Protein AF-A0A7V2XIQ7-F1 (afdb_monomer)

Radius of gyration: 22.86 Å; Cα contacts (8 Å, |Δi|>4): 143; chains: 1; bounding box: 49×57×76 Å

Mean predicted aligned error: 11.73 Å

Solvent-accessible surface area (backbone atoms only — not comparable to full-atom values): 9045 Å² total; per-residue (Å²): 71,54,39,68,57,55,47,51,50,39,22,53,76,66,73,33,76,82,52,77,81,57,50,71,68,55,49,53,51,17,42,52,53,14,41,56,48,50,23,67,73,73,70,52,77,63,42,77,59,95,58,35,35,37,65,64,66,53,72,72,56,41,51,51,34,44,41,41,14,45,25,43,50,32,46,54,49,24,52,50,40,61,72,70,36,74,75,70,88,57,101,85,59,83,68,73,46,62,59,59,29,51,53,27,45,54,52,24,52,50,37,50,51,53,44,52,53,50,50,25,69,74,71,70,50,78,85,73,83,70,77,85,75,73,82,73,85,77,80,82,78,78,81,76,78,78,77,82,76,79,85,79,130

Foldseek 3Di:
DWPVVLLCVLCVVLVRNPCPLHDPVLLLVLLVVLQVVLCVLVVDDWDDDPTDIPDDDDPLSSVLSSLSSNLSSLVVQLVVLVVVVPWDDDDDDGPRSVVSNVVSVVSSVVSVVVSLVSSCVVVVDDDPPPPDDPPDDPPPDDPPPPPPDDPDD

Nearest PDB structures (foldseek):
  6z6e-assembly1_B  TM=5.482E-01  e=8.313E+00  Byrnievirus HK97
  2fsi-assembly1_A  TM=2.746E-01  e=3.435E+00  Escherichia coli

pLDDT: mean 81.49, std 19.42, range [42.38, 98.5]

Sequence (153 aa):
MELSDAIARLRLDAGDPDATAFTDAECRRAVARAVTRVNLDLGTRYALGETELAPDPTEEHLELLLLAAHANLAGMRRSTSATTGISFQSGDKRVDKTKAVSSWAELWDALWQQYRSLIAALTGEVDDYSILTPKGPHPVIYEQASEADPWKS

Secondary structure (DSSP, 8-state):
-BHHHHHHHHHHHTT-TTSSSS-HHHHHHHHHHHHHHHHHHH----EE-SSBEESPPPHHHHHHHHHHHHHHHHHHHHHHHHHH-PPP-BTTB---THHHHHHHHHHHHHHHHHHHHHHHHHH-------S--PSP-----------------

Structure (mmCIF, N/CA/C/O backbone):
data_AF-A0A7V2XIQ7-F1
#
_entry.id   AF-A0A7V2XIQ7-F1
#
loop_
_atom_site.group_PDB
_atom_site.id
_atom_site.type_symbol
_atom_site.label_atom_id
_atom_site.label_alt_id
_atom_site.label_comp_id
_atom_site.label_asym_id
_atom_site.label_entity_id
_atom_site.label_seq_id
_atom_site.pdbx_PDB_ins_code
_atom_site.Cartn_x
_atom_site.Cartn_y
_atom_site.Cartn_z
_atom_site.occupancy
_atom_site.B_iso_or_equiv
_atom_site.auth_seq_id
_atom_site.auth_comp_id
_atom_site.auth_asym_id
_atom_site.auth_atom_id
_atom_site.pdbx_PDB_model_num
ATOM 1 N N . MET A 1 1 ? -12.181 -5.033 -1.214 1.00 94.69 1 MET A N 1
ATOM 2 C CA . MET A 1 1 ? -11.764 -4.298 -2.436 1.00 94.69 1 MET A CA 1
ATOM 3 C C . MET A 1 1 ? -11.098 -5.243 -3.415 1.00 94.69 1 MET A C 1
ATOM 5 O O . MET A 1 1 ? -10.233 -6.011 -3.005 1.00 94.69 1 MET A O 1
ATOM 9 N N . GLU A 1 2 ? -11.426 -5.136 -4.704 1.00 97.38 2 GLU A N 1
ATOM 10 C CA . GLU A 1 2 ? -10.734 -5.881 -5.762 1.00 97.38 2 GLU A CA 1
ATOM 11 C C . GLU A 1 2 ? -9.240 -5.526 -5.825 1.00 97.38 2 GLU A C 1
ATOM 13 O O . GLU A 1 2 ? -8.836 -4.361 -5.801 1.00 97.38 2 GLU A O 1
ATOM 18 N N . LEU A 1 3 ? -8.394 -6.547 -5.940 1.00 96.69 3 LEU A N 1
ATOM 19 C CA . LEU A 1 3 ? -6.945 -6.394 -6.032 1.00 96.69 3 LEU A CA 1
ATOM 20 C C . LEU A 1 3 ? -6.538 -5.652 -7.309 1.00 96.69 3 LEU A C 1
ATOM 22 O O . LEU A 1 3 ? -5.579 -4.881 -7.285 1.00 96.69 3 LEU A O 1
ATOM 26 N N . SER A 1 4 ? -7.269 -5.847 -8.409 1.00 97.12 4 SER A N 1
ATOM 27 C CA . SER A 1 4 ? -7.047 -5.098 -9.650 1.00 97.12 4 SER A CA 1
ATOM 28 C C . SER A 1 4 ? -7.167 -3.594 -9.429 1.00 97.12 4 SER A C 1
ATOM 30 O O . SER A 1 4 ? -6.351 -2.835 -9.948 1.00 97.12 4 SER A O 1
ATOM 32 N N . ASP A 1 5 ? -8.125 -3.167 -8.608 1.00 97.56 5 ASP A N 1
ATOM 33 C CA . ASP A 1 5 ? -8.374 -1.754 -8.333 1.00 97.56 5 ASP A CA 1
ATOM 34 C C . ASP A 1 5 ? -7.272 -1.172 -7.449 1.00 97.56 5 ASP A C 1
ATOM 36 O O . ASP A 1 5 ? -6.764 -0.082 -7.718 1.00 97.56 5 ASP A O 1
ATOM 40 N N . ALA A 1 6 ? -6.842 -1.919 -6.428 1.00 97.00 6 ALA A N 1
ATOM 41 C CA . ALA A 1 6 ? -5.708 -1.531 -5.594 1.00 97.00 6 ALA A CA 1
ATOM 42 C C . ALA A 1 6 ? -4.411 -1.408 -6.416 1.00 97.00 6 ALA A C 1
ATOM 44 O O . ALA A 1 6 ? -3.660 -0.446 -6.250 1.00 97.00 6 ALA A O 1
ATOM 45 N N . ILE A 1 7 ? -4.157 -2.344 -7.340 1.00 97.50 7 ILE A N 1
ATOM 46 C CA . ILE A 1 7 ? -2.994 -2.301 -8.240 1.00 97.50 7 ILE A CA 1
ATOM 47 C C . ILE A 1 7 ? -3.095 -1.132 -9.222 1.00 97.50 7 ILE A C 1
ATOM 49 O O . ILE A 1 7 ? -2.090 -0.465 -9.461 1.00 97.50 7 ILE A O 1
ATOM 53 N N . ALA A 1 8 ? -4.278 -0.850 -9.770 1.00 97.62 8 ALA A N 1
ATOM 54 C CA . ALA A 1 8 ? -4.482 0.284 -10.666 1.00 97.62 8 ALA A CA 1
ATOM 55 C C . ALA A 1 8 ? -4.189 1.619 -9.963 1.00 97.62 8 ALA A C 1
ATOM 57 O O . ALA A 1 8 ? -3.482 2.460 -10.516 1.00 97.62 8 ALA A O 1
ATOM 58 N N . ARG A 1 9 ? -4.652 1.793 -8.717 1.00 98.00 9 ARG A N 1
ATOM 59 C CA . ARG A 1 9 ? -4.336 2.976 -7.896 1.00 98.00 9 ARG A CA 1
ATOM 60 C C . ARG A 1 9 ? -2.841 3.081 -7.603 1.00 98.00 9 ARG A C 1
ATOM 62 O O . ARG A 1 9 ? -2.244 4.116 -7.867 1.00 98.00 9 ARG A O 1
ATOM 69 N N . LEU A 1 10 ? -2.215 1.981 -7.181 1.00 97.88 10 LEU A N 1
ATOM 70 C CA . LEU A 1 10 ? -0.769 1.928 -6.950 1.00 97.88 10 LEU A CA 1
ATOM 71 C C . LEU A 1 10 ? 0.035 2.313 -8.201 1.00 97.88 10 LEU A C 1
ATOM 73 O O . LEU A 1 10 ? 1.054 2.992 -8.101 1.00 97.88 10 LEU A O 1
ATOM 77 N N . ARG A 1 11 ? -0.405 1.876 -9.383 1.00 96.44 11 ARG A N 1
ATOM 78 C CA . ARG A 1 11 ? 0.222 2.229 -10.662 1.00 96.44 11 ARG A CA 1
ATOM 79 C C . ARG A 1 11 ? 0.120 3.714 -10.969 1.00 96.44 11 ARG A C 1
ATOM 81 O O . ARG A 1 11 ? 1.099 4.288 -11.436 1.00 96.44 11 ARG A O 1
ATOM 88 N N . LEU A 1 12 ? -1.024 4.332 -10.688 1.00 96.69 12 LEU A N 1
ATOM 89 C CA . LEU A 1 12 ? -1.184 5.779 -10.824 1.00 96.69 12 LEU A CA 1
ATOM 90 C C . LEU A 1 12 ? -0.222 6.524 -9.891 1.00 96.69 12 LEU A C 1
ATOM 92 O O . LEU A 1 12 ? 0.509 7.395 -10.359 1.00 96.69 12 LEU A O 1
ATOM 96 N N . ASP A 1 13 ? -0.143 6.120 -8.623 1.00 94.50 13 ASP A N 1
ATOM 97 C CA . ASP A 1 13 ? 0.746 6.744 -7.632 1.00 94.50 13 ASP A CA 1
ATOM 98 C C . ASP A 1 13 ? 2.229 6.586 -7.996 1.00 94.50 13 ASP A C 1
ATOM 100 O O . ASP A 1 13 ? 3.033 7.497 -7.796 1.00 94.50 13 ASP A O 1
ATOM 104 N N . ALA A 1 14 ? 2.593 5.435 -8.565 1.00 92.25 14 ALA A N 1
ATOM 105 C CA . ALA A 1 14 ? 3.947 5.143 -9.026 1.00 92.25 14 ALA A CA 1
ATOM 106 C C . ALA A 1 14 ? 4.297 5.794 -10.378 1.00 92.25 14 ALA A C 1
ATOM 108 O O . ALA A 1 14 ? 5.431 5.651 -10.842 1.00 92.25 14 ALA A O 1
ATOM 109 N N . GLY A 1 15 ? 3.351 6.482 -11.029 1.00 92.44 15 GLY A N 1
ATOM 110 C CA . GLY A 1 15 ? 3.542 7.064 -12.358 1.00 92.44 15 GLY A CA 1
ATOM 111 C C . GLY A 1 15 ? 3.701 6.025 -13.475 1.00 92.44 15 GLY A C 1
ATOM 112 O O . GLY A 1 15 ? 4.347 6.308 -14.481 1.00 92.44 15 GLY A O 1
ATOM 113 N N . ASP A 1 16 ? 3.129 4.830 -13.304 1.00 93.00 16 ASP A N 1
ATOM 114 C CA . ASP A 1 16 ? 3.187 3.707 -14.249 1.00 93.00 16 ASP A CA 1
ATOM 115 C C . ASP A 1 16 ? 1.787 3.173 -14.634 1.00 93.00 16 ASP A C 1
ATOM 117 O O . ASP A 1 16 ? 1.501 1.984 -14.455 1.00 93.00 16 ASP A O 1
ATOM 121 N N . PRO A 1 17 ? 0.879 4.023 -15.157 1.00 91.88 17 PRO A N 1
ATOM 122 C CA . PRO A 1 17 ? -0.483 3.609 -15.509 1.00 91.88 17 PRO A CA 1
ATOM 123 C C . PRO A 1 17 ? -0.525 2.508 -16.580 1.00 91.88 17 PRO A C 1
ATOM 125 O O . PRO A 1 17 ? -1.405 1.652 -16.543 1.00 91.88 17 PRO A O 1
ATOM 128 N N . ASP A 1 18 ? 0.451 2.499 -17.491 1.00 91.38 18 ASP A N 1
ATOM 129 C CA . ASP A 1 18 ? 0.500 1.602 -18.651 1.00 91.38 18 ASP A CA 1
ATOM 130 C C . ASP A 1 18 ? 1.295 0.305 -18.397 1.00 91.38 18 ASP A C 1
ATOM 132 O O . ASP A 1 18 ? 1.588 -0.432 -19.340 1.00 91.38 18 ASP A O 1
ATOM 136 N N . ALA A 1 19 ? 1.658 0.008 -17.140 1.00 90.81 19 ALA A N 1
ATOM 137 C CA . ALA A 1 19 ? 2.389 -1.208 -16.750 1.00 90.81 19 ALA A CA 1
ATOM 138 C C . ALA A 1 19 ? 3.754 -1.385 -17.449 1.00 90.81 19 ALA A C 1
ATOM 140 O O . ALA A 1 19 ? 4.189 -2.501 -17.745 1.00 90.81 19 ALA A O 1
ATOM 141 N N . THR A 1 20 ? 4.428 -0.277 -17.740 1.00 89.38 20 THR A N 1
ATOM 142 C CA . THR A 1 20 ? 5.697 -0.248 -18.479 1.00 89.38 20 THR A CA 1
ATOM 143 C C . THR A 1 20 ? 6.902 -0.434 -17.573 1.00 89.38 20 THR A C 1
ATOM 145 O O . THR A 1 20 ? 7.887 -1.065 -17.963 1.00 89.38 20 THR A O 1
ATOM 148 N N . ALA A 1 21 ? 6.836 0.113 -16.361 1.00 85.88 21 ALA A N 1
ATOM 149 C CA . ALA A 1 21 ? 7.888 -0.028 -15.382 1.00 85.88 21 ALA A CA 1
ATOM 150 C C . ALA A 1 21 ? 7.695 -1.347 -14.637 1.00 85.88 21 ALA A C 1
ATOM 152 O O . ALA A 1 21 ? 8.575 -2.206 -14.697 1.00 85.88 21 ALA A O 1
ATOM 153 N N . PHE A 1 22 ? 6.569 -1.523 -13.948 1.00 92.56 22 PHE A N 1
ATOM 154 C CA . PHE A 1 22 ? 6.329 -2.596 -12.989 1.00 92.56 22 PHE A C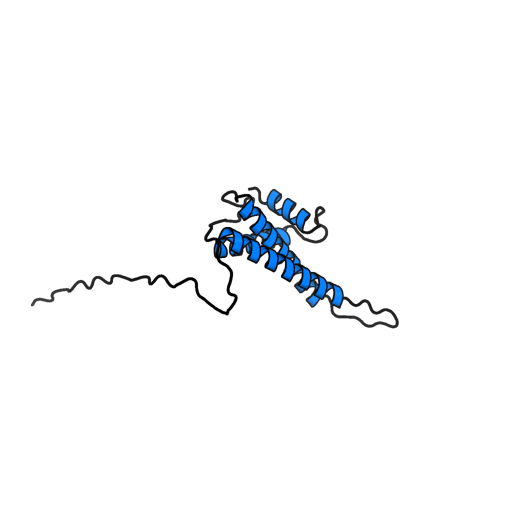A 1
ATOM 155 C C . PHE A 1 22 ? 5.371 -3.662 -13.513 1.00 92.56 22 PHE A C 1
ATOM 157 O O . PHE A 1 22 ? 4.236 -3.402 -13.922 1.00 92.56 22 PHE A O 1
ATOM 164 N N . THR A 1 23 ? 5.811 -4.910 -13.398 1.00 95.06 23 THR A N 1
A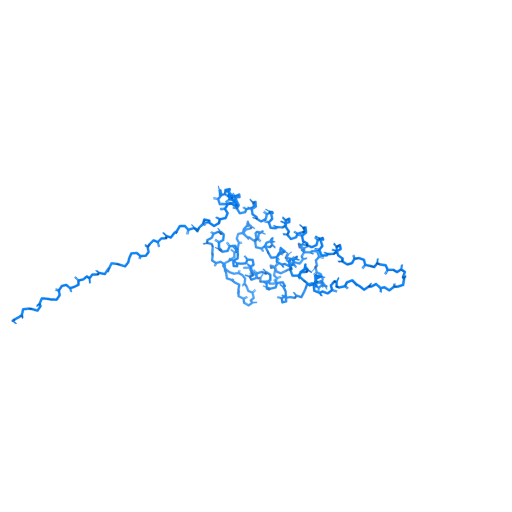TOM 165 C CA . THR A 1 23 ? 4.977 -6.077 -13.684 1.00 95.06 23 THR A CA 1
ATOM 166 C C . THR A 1 23 ? 3.867 -6.236 -12.641 1.00 95.06 23 THR A C 1
ATOM 168 O O . THR A 1 23 ? 4.032 -5.876 -11.474 1.00 95.06 23 THR A O 1
ATOM 171 N N . ASP A 1 24 ? 2.753 -6.868 -13.022 1.00 95.00 24 ASP A N 1
ATOM 172 C CA . ASP A 1 24 ? 1.659 -7.203 -12.093 1.00 95.00 24 ASP A CA 1
ATOM 173 C C . ASP A 1 24 ? 2.149 -8.005 -10.876 1.00 95.00 24 ASP A C 1
ATOM 175 O O . ASP A 1 24 ? 1.703 -7.787 -9.750 1.00 95.00 24 ASP A O 1
ATOM 179 N N . ALA A 1 25 ? 3.116 -8.905 -11.078 1.00 95.25 25 ALA A N 1
ATOM 180 C CA . ALA A 1 25 ? 3.700 -9.700 -10.004 1.00 95.25 25 ALA A CA 1
ATOM 181 C C . ALA A 1 25 ? 4.495 -8.848 -8.997 1.00 95.25 25 ALA A C 1
ATOM 183 O O . ALA A 1 25 ? 4.478 -9.135 -7.796 1.00 95.25 25 ALA A O 1
ATOM 184 N N . GLU A 1 26 ? 5.190 -7.804 -9.458 1.00 96.25 26 GLU A N 1
ATOM 185 C CA . GLU A 1 26 ? 5.872 -6.840 -8.586 1.00 96.25 26 GLU A CA 1
ATOM 186 C C . GLU A 1 26 ? 4.860 -6.003 -7.803 1.00 96.25 26 GLU A C 1
ATOM 188 O O . GLU A 1 26 ? 4.989 -5.899 -6.581 1.00 96.25 26 GLU A O 1
ATOM 193 N N . CYS A 1 27 ? 3.817 -5.493 -8.465 1.00 97.62 27 CYS A N 1
ATOM 194 C CA . CYS A 1 27 ? 2.730 -4.757 -7.818 1.00 97.62 27 CYS A CA 1
ATOM 195 C C . CYS A 1 27 ? 2.035 -5.610 -6.749 1.00 97.62 27 CYS A C 1
ATOM 197 O O . CYS A 1 27 ? 1.935 -5.194 -5.595 1.00 97.62 27 CYS A O 1
ATOM 199 N N . ARG A 1 28 ? 1.648 -6.849 -7.073 1.00 97.56 28 ARG A N 1
ATOM 200 C CA . ARG A 1 28 ? 1.019 -7.766 -6.111 1.00 97.56 28 ARG A CA 1
ATOM 201 C C . ARG A 1 28 ? 1.928 -8.063 -4.921 1.00 97.56 28 ARG A C 1
ATOM 203 O O . ARG A 1 28 ? 1.472 -8.070 -3.780 1.00 97.56 28 ARG A O 1
ATOM 210 N N . ARG A 1 29 ? 3.228 -8.272 -5.153 1.00 97.56 29 ARG A N 1
ATOM 211 C CA . ARG A 1 29 ? 4.20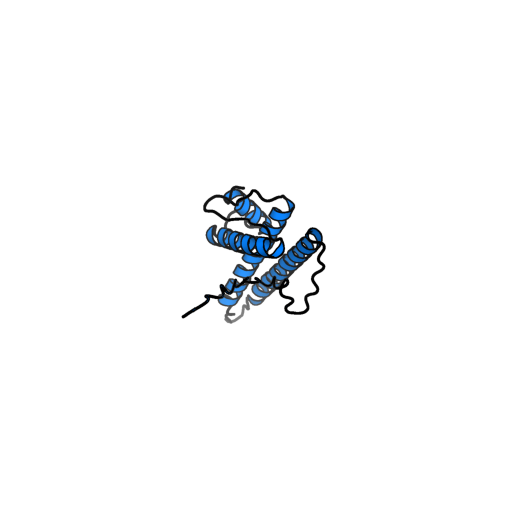8 -8.487 -4.075 1.00 97.56 29 ARG A CA 1
ATOM 212 C C . ARG A 1 29 ? 4.373 -7.247 -3.196 1.00 97.56 29 ARG A C 1
ATOM 214 O O . ARG A 1 29 ? 4.548 -7.387 -1.986 1.00 97.56 29 ARG A O 1
ATOM 221 N N . ALA A 1 30 ? 4.342 -6.055 -3.783 1.00 98.00 30 ALA A N 1
ATOM 222 C CA . ALA A 1 30 ? 4.410 -4.797 -3.052 1.00 98.00 30 ALA A CA 1
ATOM 223 C C . ALA A 1 30 ? 3.180 -4.598 -2.155 1.00 98.00 30 ALA A C 1
ATOM 225 O O . ALA A 1 30 ? 3.348 -4.308 -0.971 1.00 98.00 30 ALA A O 1
ATOM 226 N N . VAL A 1 31 ? 1.975 -4.864 -2.674 1.00 98.31 31 VAL A N 1
ATOM 227 C CA . VAL A 1 31 ? 0.726 -4.846 -1.893 1.00 98.31 31 VAL A CA 1
ATOM 228 C C . VAL A 1 31 ? 0.771 -5.882 -0.768 1.00 98.31 31 VAL A C 1
ATOM 230 O O . VAL A 1 31 ? 0.474 -5.553 0.374 1.00 98.31 31 VAL A O 1
ATOM 233 N N . ALA A 1 32 ? 1.231 -7.108 -1.033 1.00 98.06 32 ALA A N 1
ATOM 234 C CA . ALA A 1 32 ? 1.352 -8.145 -0.002 1.00 98.06 32 ALA A CA 1
ATOM 235 C C . ALA A 1 32 ? 2.255 -7.712 1.167 1.00 98.06 32 ALA A C 1
ATOM 237 O O . ALA A 1 32 ? 1.935 -7.934 2.333 1.00 98.06 32 ALA A O 1
ATOM 238 N N . ARG A 1 33 ? 3.388 -7.066 0.863 1.00 98.25 33 ARG A N 1
ATOM 239 C CA . ARG A 1 33 ? 4.301 -6.530 1.884 1.00 98.25 33 ARG A CA 1
ATOM 240 C C . ARG A 1 33 ? 3.684 -5.362 2.647 1.00 98.25 33 ARG A C 1
ATOM 242 O O . ARG A 1 33 ? 3.877 -5.277 3.858 1.00 98.25 33 ARG A O 1
ATOM 249 N N . ALA A 1 34 ? 2.948 -4.494 1.957 1.00 98.31 34 ALA A N 1
ATOM 250 C CA . ALA A 1 34 ? 2.222 -3.392 2.574 1.00 98.31 34 ALA A CA 1
ATOM 251 C C . ALA A 1 34 ? 1.162 -3.896 3.560 1.00 98.31 34 ALA A C 1
ATOM 253 O O . ALA A 1 34 ? 1.138 -3.434 4.694 1.00 98.31 34 ALA A O 1
ATOM 254 N N . VAL A 1 35 ? 0.371 -4.905 3.178 1.00 98.31 35 VAL A N 1
ATOM 255 C CA . VAL A 1 35 ? -0.627 -5.550 4.050 1.00 98.31 35 VAL A CA 1
ATOM 256 C C . VAL A 1 35 ? 0.009 -6.056 5.339 1.00 98.31 35 VAL A C 1
ATOM 258 O O . VAL A 1 35 ? -0.454 -5.720 6.427 1.00 98.31 35 VAL A O 1
ATOM 261 N N . THR A 1 36 ? 1.111 -6.805 5.239 1.00 97.56 36 THR A N 1
ATOM 262 C CA . THR A 1 36 ? 1.838 -7.281 6.423 1.00 97.56 36 THR A CA 1
ATOM 263 C C . THR A 1 36 ? 2.283 -6.124 7.312 1.00 97.56 36 THR A C 1
ATOM 265 O O . THR A 1 36 ? 2.131 -6.194 8.528 1.00 97.56 36 THR A O 1
ATOM 268 N N . ARG A 1 37 ? 2.823 -5.051 6.723 1.00 96.81 37 ARG A N 1
ATOM 269 C CA . ARG A 1 37 ? 3.321 -3.903 7.483 1.00 96.81 37 ARG A CA 1
ATOM 270 C C . ARG A 1 37 ? 2.193 -3.145 8.189 1.00 96.81 37 ARG A C 1
ATOM 272 O O . ARG A 1 37 ? 2.300 -2.903 9.386 1.00 96.81 37 ARG A O 1
ATOM 279 N N . VAL A 1 38 ? 1.112 -2.838 7.478 1.00 97.06 38 VAL A N 1
ATOM 280 C CA . VAL A 1 38 ? -0.048 -2.114 8.019 1.00 97.06 38 VAL A CA 1
ATOM 281 C C . VAL A 1 38 ? -0.731 -2.914 9.129 1.00 97.06 38 VAL A C 1
ATOM 283 O O . VAL A 1 38 ? -1.057 -2.348 10.170 1.00 97.06 38 VAL A O 1
ATOM 286 N N . ASN A 1 39 ? -0.869 -4.234 8.971 1.00 97.44 39 ASN A N 1
ATOM 287 C CA . ASN A 1 39 ? -1.405 -5.098 10.026 1.00 97.44 39 ASN A CA 1
ATOM 288 C C . ASN A 1 39 ? -0.559 -5.054 11.307 1.00 97.44 39 ASN A C 1
ATOM 290 O O . ASN A 1 39 ? -1.108 -5.037 12.406 1.00 97.44 39 ASN A O 1
ATOM 294 N N . LEU A 1 40 ? 0.772 -5.035 11.181 1.00 96.06 40 LEU A N 1
ATOM 295 C CA . LEU A 1 40 ? 1.678 -4.967 12.334 1.00 96.06 40 LEU A CA 1
ATOM 296 C C . LEU A 1 40 ? 1.614 -3.611 13.046 1.00 96.06 40 LEU A C 1
ATOM 298 O O . LEU A 1 40 ? 1.635 -3.555 14.280 1.00 96.06 40 LEU A O 1
ATOM 302 N N . ASP A 1 41 ? 1.547 -2.528 12.277 1.00 95.62 41 ASP A N 1
ATOM 303 C CA . ASP A 1 41 ? 1.575 -1.179 12.834 1.00 95.62 41 ASP A CA 1
ATOM 304 C C . ASP A 1 41 ? 0.235 -0.818 13.490 1.00 95.62 41 ASP A C 1
ATOM 306 O O . ASP A 1 41 ? 0.235 -0.354 14.629 1.00 95.62 41 ASP A O 1
ATOM 310 N N . LEU A 1 42 ? -0.891 -1.120 12.830 1.00 94.75 42 LEU A N 1
ATOM 311 C CA . LEU A 1 42 ? -2.240 -0.759 13.289 1.00 94.75 42 LEU A CA 1
ATOM 312 C C . LEU A 1 42 ? -2.972 -1.864 14.068 1.00 94.75 42 LEU A C 1
ATOM 314 O O . LEU A 1 42 ? -4.078 -1.643 14.555 1.00 94.75 42 LEU A O 1
ATOM 318 N N . GLY A 1 43 ? -2.414 -3.074 14.160 1.00 93.75 43 GLY A N 1
ATOM 319 C CA . GLY A 1 43 ? -3.099 -4.217 14.780 1.00 93.75 43 GLY A CA 1
ATOM 320 C C . GLY A 1 43 ? -4.325 -4.710 13.997 1.00 93.75 43 GLY A C 1
ATOM 321 O O . GLY A 1 43 ? -5.198 -5.376 14.557 1.00 93.75 43 GLY A O 1
ATOM 322 N N . THR A 1 44 ? -4.410 -4.377 12.707 1.00 94.88 44 THR A N 1
ATOM 323 C CA . THR A 1 44 ? -5.491 -4.785 11.802 1.00 94.88 44 THR A CA 1
ATOM 324 C C . THR A 1 44 ? -5.262 -6.195 11.245 1.00 94.88 44 THR A C 1
ATOM 326 O O . THR A 1 44 ? -4.267 -6.862 11.538 1.00 94.88 44 THR A O 1
ATOM 329 N N . ARG A 1 45 ? -6.240 -6.710 10.488 1.00 96.44 45 ARG A N 1
ATOM 330 C CA . ARG A 1 45 ? -6.233 -8.081 9.949 1.00 96.44 45 ARG A CA 1
ATOM 331 C C . ARG A 1 45 ? -6.635 -8.121 8.479 1.00 96.44 45 ARG A C 1
ATOM 333 O O . ARG A 1 45 ? -7.508 -8.893 8.092 1.00 96.44 45 ARG A O 1
ATOM 340 N N . TYR A 1 46 ? -6.010 -7.277 7.668 1.00 98.06 46 TYR A N 1
ATOM 341 C CA . TYR A 1 46 ? -6.145 -7.359 6.221 1.00 98.06 46 TYR A CA 1
ATOM 342 C C . TYR A 1 46 ? -5.492 -8.635 5.686 1.00 98.06 46 TYR A C 1
ATOM 344 O O . TYR A 1 46 ? -4.419 -9.046 6.130 1.00 98.06 46 TYR A O 1
ATOM 352 N N . ALA A 1 47 ? -6.136 -9.254 4.711 1.00 97.06 47 ALA A N 1
ATOM 353 C CA . ALA A 1 47 ? -5.700 -10.449 4.024 1.00 97.06 47 ALA A CA 1
ATOM 354 C C . ALA A 1 47 ? -5.733 -10.186 2.520 1.00 97.06 47 ALA A C 1
ATOM 356 O O . ALA A 1 47 ? -6.736 -9.727 1.973 1.00 97.06 47 ALA A O 1
ATOM 357 N N . LEU A 1 48 ? -4.618 -10.487 1.860 1.00 96.75 48 LEU A N 1
ATOM 358 C CA . LEU A 1 48 ? -4.514 -10.423 0.411 1.00 96.75 48 LEU A CA 1
ATOM 359 C C . LEU A 1 48 ? -4.798 -11.810 -0.172 1.00 96.75 48 LEU A C 1
ATOM 361 O O . LEU A 1 48 ? -3.978 -12.719 -0.034 1.00 96.75 48 LEU A O 1
ATOM 365 N N . GLY A 1 49 ? -5.957 -11.963 -0.803 1.00 94.19 49 GLY A N 1
ATOM 366 C CA . GLY A 1 49 ? -6.329 -13.144 -1.572 1.00 94.19 49 GLY A CA 1
ATOM 367 C C . GLY A 1 49 ? -5.783 -13.118 -3.003 1.00 94.19 49 GLY A C 1
ATOM 368 O O . GLY A 1 49 ? -4.895 -12.338 -3.350 1.00 94.19 49 GLY A O 1
ATOM 369 N N . GLU A 1 50 ? -6.328 -13.996 -3.848 1.00 93.62 50 GLU A N 1
ATOM 370 C CA . GLU A 1 50 ? -5.976 -14.049 -5.273 1.00 93.62 50 GLU A CA 1
ATOM 371 C C . GLU A 1 50 ? -6.518 -12.856 -6.060 1.00 93.62 50 GLU A C 1
ATOM 373 O O . GLU A 1 50 ? -5.804 -12.292 -6.888 1.00 93.62 50 GLU A O 1
ATOM 378 N N . THR A 1 51 ? -7.761 -12.465 -5.778 1.00 96.19 51 THR A N 1
ATOM 379 C CA . THR A 1 51 ? -8.468 -11.392 -6.488 1.00 96.19 51 THR A CA 1
ATOM 380 C C . THR A 1 51 ? -8.869 -10.242 -5.581 1.00 96.19 51 THR A C 1
ATOM 382 O O . THR A 1 51 ? -9.209 -9.185 -6.084 1.00 96.19 51 THR A O 1
ATOM 385 N N . GLU A 1 52 ? -8.799 -10.400 -4.258 1.00 96.75 52 GLU A N 1
ATOM 386 C CA . GLU A 1 52 ? -9.374 -9.428 -3.330 1.00 96.75 52 GLU A CA 1
ATOM 387 C C . GLU A 1 52 ? -8.445 -9.117 -2.153 1.00 96.75 52 GLU A C 1
ATOM 389 O O . GLU A 1 52 ? -7.726 -9.983 -1.650 1.00 96.75 52 GLU A O 1
ATOM 394 N N . LEU A 1 53 ? -8.499 -7.870 -1.694 1.00 96.88 53 LEU A N 1
ATOM 395 C CA . LEU A 1 53 ? -8.028 -7.425 -0.392 1.00 96.88 53 LEU A CA 1
ATOM 396 C C . LEU A 1 53 ? -9.225 -7.311 0.567 1.00 96.88 53 LEU A C 1
ATOM 398 O O . LEU A 1 53 ? -10.126 -6.496 0.337 1.00 96.88 53 LEU A O 1
ATOM 402 N N . ALA A 1 54 ? -9.205 -8.105 1.641 1.00 97.06 54 ALA A N 1
ATOM 403 C CA . ALA A 1 54 ? -10.306 -8.223 2.598 1.00 97.06 54 ALA A CA 1
ATOM 404 C C . ALA A 1 54 ? -9.837 -8.086 4.067 1.00 97.06 54 ALA A C 1
ATOM 406 O O . ALA A 1 54 ? -8.741 -8.535 4.389 1.00 97.06 54 ALA A O 1
ATOM 407 N N . PRO A 1 55 ? -10.648 -7.532 4.990 1.00 97.06 55 PRO A N 1
ATOM 408 C CA . PRO A 1 55 ? -11.888 -6.810 4.707 1.00 97.06 55 PRO A CA 1
ATOM 409 C C . PRO A 1 55 ? -11.612 -5.551 3.879 1.00 97.06 55 PRO A C 1
ATOM 411 O O . PRO A 1 55 ? -10.456 -5.173 3.685 1.00 97.06 55 PRO A O 1
ATOM 414 N N . ASP A 1 56 ? -12.672 -4.916 3.384 1.00 96.62 56 ASP A N 1
ATOM 415 C CA . ASP A 1 56 ? -12.525 -3.678 2.627 1.00 96.62 56 ASP A CA 1
ATOM 416 C C . ASP A 1 56 ? -11.844 -2.606 3.499 1.00 96.62 56 ASP A C 1
ATOM 418 O O . ASP A 1 56 ? -12.313 -2.347 4.615 1.00 96.62 56 ASP A O 1
ATOM 422 N N . PRO A 1 57 ? -10.695 -2.045 3.080 1.00 96.88 57 PRO A N 1
ATOM 423 C CA . PRO A 1 57 ? -9.996 -1.062 3.889 1.00 96.88 57 PRO A CA 1
ATOM 424 C C . PRO A 1 57 ? -10.783 0.245 3.972 1.00 96.88 57 PRO A C 1
ATOM 426 O O . PRO A 1 57 ? -11.430 0.664 3.013 1.00 96.88 57 PRO A O 1
ATOM 429 N N . THR A 1 58 ? -10.687 0.917 5.121 1.00 96.44 58 THR A N 1
ATOM 430 C CA . THR A 1 58 ? -11.108 2.319 5.223 1.00 96.44 58 THR A CA 1
ATOM 431 C C . THR A 1 58 ? -10.227 3.174 4.314 1.00 96.44 58 THR A C 1
ATOM 433 O O . THR A 1 58 ? -9.130 2.760 3.939 1.00 96.44 58 THR A O 1
ATOM 436 N N . GLU A 1 59 ? -10.681 4.377 3.967 1.00 95.50 59 GLU A N 1
ATOM 437 C CA . GLU A 1 59 ? -9.921 5.280 3.094 1.00 95.50 59 GLU A CA 1
ATOM 438 C C . GLU A 1 59 ? -8.519 5.585 3.654 1.00 95.50 59 GLU A C 1
ATOM 440 O O . GLU A 1 59 ? -7.527 5.445 2.942 1.00 95.50 59 GLU A O 1
ATOM 445 N N . GLU A 1 60 ? -8.422 5.857 4.957 1.00 96.00 60 GLU A N 1
ATOM 446 C CA . GLU A 1 60 ? -7.157 6.109 5.664 1.00 96.00 60 GLU A CA 1
ATOM 447 C C . GLU A 1 60 ? -6.212 4.895 5.631 1.00 96.00 60 GLU A C 1
ATOM 449 O O . GLU A 1 60 ? -5.008 5.017 5.394 1.00 96.00 60 GLU A O 1
ATOM 454 N N . HIS A 1 61 ? -6.744 3.685 5.841 1.00 96.81 61 HIS A N 1
ATOM 455 C CA . HIS A 1 61 ? -5.931 2.468 5.793 1.00 96.81 61 HIS A CA 1
ATOM 456 C C . HIS A 1 61 ? -5.523 2.119 4.361 1.00 96.81 61 HIS A C 1
ATOM 458 O O . HIS A 1 61 ? -4.434 1.586 4.146 1.00 96.81 61 HIS A O 1
ATOM 464 N N . LEU A 1 62 ? -6.373 2.418 3.378 1.00 97.44 62 LEU A N 1
ATOM 465 C CA . LEU A 1 62 ? -6.049 2.242 1.970 1.00 97.44 62 LEU A CA 1
ATOM 466 C C . LEU A 1 62 ? -4.906 3.168 1.551 1.00 97.44 62 LEU A C 1
ATOM 468 O O . LEU A 1 62 ? -3.990 2.706 0.875 1.00 97.44 62 LEU A O 1
ATOM 472 N N . GLU A 1 63 ? -4.921 4.430 1.978 1.00 97.19 63 GLU A N 1
ATOM 473 C CA . GLU A 1 63 ? -3.823 5.369 1.728 1.00 97.19 63 GLU A CA 1
ATOM 474 C C . GLU A 1 63 ? -2.497 4.826 2.279 1.00 97.19 63 GLU A C 1
ATOM 476 O O . GLU A 1 63 ? -1.503 4.753 1.555 1.00 97.19 63 GLU A O 1
ATOM 481 N N . LEU A 1 64 ? -2.488 4.334 3.522 1.00 97.81 64 LEU A N 1
ATOM 482 C CA . LEU A 1 64 ? -1.307 3.699 4.117 1.00 97.81 64 LEU A CA 1
ATOM 483 C C . LEU A 1 64 ? -0.826 2.469 3.341 1.00 97.81 64 LEU A C 1
ATOM 485 O O . LEU A 1 64 ? 0.379 2.284 3.150 1.00 97.81 64 LEU A O 1
ATOM 489 N N . LEU A 1 65 ? -1.754 1.616 2.905 1.00 98.38 65 LEU A N 1
ATOM 490 C CA . LEU A 1 65 ? -1.444 0.424 2.118 1.00 98.38 65 LEU A CA 1
ATOM 491 C C . LEU A 1 65 ? -0.811 0.796 0.774 1.00 98.38 65 LEU A C 1
ATOM 493 O O . LEU A 1 65 ? 0.206 0.206 0.400 1.00 98.38 65 LEU A O 1
ATOM 497 N N . LEU A 1 66 ? -1.374 1.775 0.064 1.00 98.44 66 LEU A N 1
ATOM 498 C CA . LEU A 1 66 ? -0.852 2.254 -1.216 1.00 98.44 66 LEU A CA 1
ATOM 499 C C . LEU A 1 66 ? 0.519 2.910 -1.046 1.00 98.44 66 LEU A C 1
ATOM 501 O O . LEU A 1 66 ? 1.446 2.592 -1.792 1.00 98.44 66 LEU A O 1
ATOM 505 N N . LEU A 1 67 ? 0.698 3.721 -0.005 1.00 98.19 67 LEU A N 1
ATOM 506 C CA . LEU A 1 67 ? 1.962 4.385 0.292 1.00 98.19 67 LEU A CA 1
ATOM 507 C C . LEU A 1 67 ? 3.078 3.389 0.635 1.00 98.19 67 LEU A C 1
ATOM 509 O O . LEU A 1 67 ? 4.175 3.454 0.074 1.00 98.19 67 LEU A O 1
ATOM 513 N N . ALA A 1 68 ? 2.797 2.409 1.498 1.00 98.44 68 ALA A N 1
ATOM 514 C CA . ALA A 1 68 ? 3.743 1.342 1.813 1.00 98.44 68 ALA A CA 1
ATOM 515 C C . ALA A 1 68 ? 4.037 0.460 0.588 1.00 98.44 68 ALA A C 1
ATOM 517 O O . ALA A 1 68 ? 5.175 0.022 0.389 1.00 98.44 68 ALA A O 1
ATOM 518 N N . ALA A 1 69 ? 3.043 0.190 -0.262 1.00 98.50 69 ALA A N 1
ATOM 519 C CA . ALA A 1 69 ? 3.246 -0.558 -1.499 1.00 98.50 69 ALA A CA 1
ATOM 520 C C . ALA A 1 69 ? 4.133 0.224 -2.482 1.00 98.50 69 ALA A C 1
ATOM 522 O O . ALA A 1 69 ? 5.077 -0.345 -3.033 1.00 98.50 69 ALA A O 1
ATOM 523 N N . HIS A 1 70 ? 3.920 1.529 -2.633 1.00 98.06 70 HIS A N 1
ATOM 524 C CA . HIS A 1 70 ? 4.761 2.390 -3.460 1.00 98.06 70 HIS A CA 1
ATOM 525 C C . HIS A 1 70 ? 6.199 2.426 -2.928 1.00 98.06 70 HIS A C 1
ATOM 527 O O . HIS A 1 70 ? 7.148 2.207 -3.685 1.00 98.06 70 HIS A O 1
ATOM 533 N N . ALA A 1 71 ? 6.384 2.563 -1.613 1.00 97.44 71 ALA A N 1
ATOM 534 C CA . ALA A 1 71 ? 7.705 2.474 -1.001 1.00 97.44 71 ALA A CA 1
ATOM 535 C C . ALA A 1 71 ? 8.375 1.123 -1.315 1.00 97.44 71 ALA A C 1
ATOM 537 O O . ALA A 1 71 ? 9.546 1.064 -1.690 1.00 97.44 71 A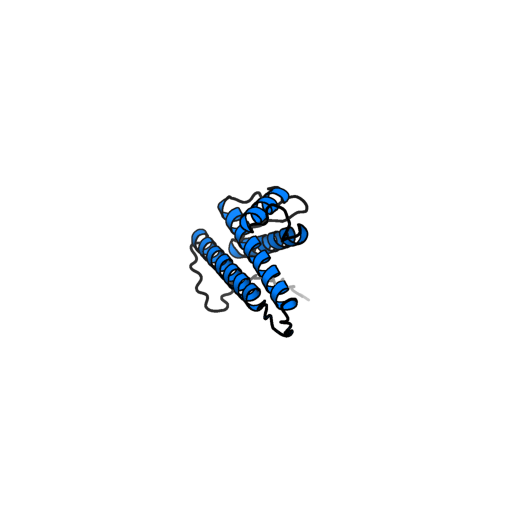LA A O 1
ATOM 538 N N . ASN A 1 72 ? 7.637 0.013 -1.259 1.00 97.50 72 ASN A N 1
ATOM 539 C CA . ASN A 1 72 ? 8.166 -1.293 -1.654 1.00 97.50 72 ASN A CA 1
ATOM 540 C C . ASN A 1 72 ? 8.598 -1.340 -3.132 1.00 97.50 72 ASN A C 1
ATOM 542 O O . ASN A 1 72 ? 9.663 -1.893 -3.417 1.00 97.50 72 ASN A O 1
ATOM 546 N N . LEU A 1 73 ? 7.834 -0.750 -4.058 1.00 95.56 73 LEU A N 1
ATOM 547 C CA . LEU A 1 73 ? 8.200 -0.662 -5.479 1.00 95.56 73 LEU A CA 1
ATOM 548 C C . LEU A 1 73 ? 9.471 0.170 -5.701 1.00 95.56 73 LEU A C 1
ATOM 550 O O . LEU A 1 73 ? 10.391 -0.284 -6.391 1.00 95.56 73 LEU A O 1
ATOM 554 N N . ALA A 1 74 ? 9.575 1.338 -5.061 1.00 92.75 74 ALA A N 1
ATOM 555 C CA . ALA A 1 74 ? 10.779 2.169 -5.099 1.00 92.75 74 ALA A CA 1
ATOM 556 C C . ALA A 1 74 ? 12.007 1.398 -4.576 1.00 92.75 74 ALA A C 1
ATOM 558 O O . ALA A 1 74 ? 13.079 1.418 -5.186 1.00 92.75 74 ALA A O 1
ATOM 559 N N . GLY A 1 75 ? 11.836 0.616 -3.505 1.00 92.00 75 GLY A N 1
ATOM 560 C CA . GLY A 1 75 ? 12.880 -0.250 -2.953 1.00 92.00 75 GLY A CA 1
ATOM 561 C C . GLY A 1 75 ? 13.327 -1.355 -3.918 1.00 92.00 75 GLY A C 1
ATOM 562 O O . GLY A 1 75 ? 14.526 -1.615 -4.052 1.00 92.00 75 GLY A O 1
ATOM 563 N N . MET A 1 76 ? 12.391 -1.977 -4.646 1.00 91.69 76 MET A N 1
ATOM 564 C CA . MET A 1 76 ? 12.712 -2.965 -5.688 1.00 91.69 76 MET A CA 1
ATOM 565 C C . MET A 1 76 ? 13.521 -2.334 -6.833 1.00 91.69 76 MET A C 1
ATOM 567 O O . MET A 1 76 ? 14.515 -2.919 -7.282 1.00 91.69 76 MET A O 1
ATOM 571 N N . ARG A 1 77 ? 13.170 -1.114 -7.267 1.00 87.75 77 ARG A N 1
ATOM 572 C CA . ARG A 1 77 ? 13.923 -0.373 -8.299 1.00 87.75 77 ARG A CA 1
ATOM 573 C C . ARG A 1 77 ? 15.301 0.041 -7.839 1.00 87.75 77 ARG A C 1
ATOM 575 O O . ARG A 1 77 ? 16.252 -0.110 -8.606 1.00 87.75 77 ARG A O 1
ATOM 582 N N . ARG A 1 78 ? 15.428 0.509 -6.598 1.00 82.94 78 ARG A N 1
ATOM 583 C CA . ARG A 1 78 ? 16.719 0.814 -5.979 1.00 82.94 78 ARG A CA 1
ATOM 584 C C . ARG A 1 78 ? 17.630 -0.409 -6.008 1.00 82.94 78 ARG A C 1
ATOM 586 O O . ARG A 1 78 ? 18.761 -0.306 -6.473 1.00 82.94 78 ARG A O 1
ATOM 593 N N . SER A 1 79 ? 17.127 -1.566 -5.570 1.00 76.25 79 SER A N 1
ATOM 594 C CA . SER A 1 79 ? 17.897 -2.814 -5.576 1.00 76.25 79 SER A CA 1
ATOM 595 C C . SER A 1 79 ? 18.293 -3.227 -6.991 1.00 76.25 79 SER A C 1
ATOM 597 O O . SER A 1 79 ? 19.456 -3.532 -7.227 1.00 76.25 79 SER A O 1
ATOM 599 N N . THR A 1 80 ? 17.357 -3.189 -7.943 1.00 78.69 80 THR A N 1
ATOM 600 C CA . THR A 1 80 ? 17.637 -3.531 -9.346 1.00 78.69 80 THR A CA 1
ATOM 601 C C . THR A 1 80 ? 18.698 -2.602 -9.931 1.00 78.69 80 THR A C 1
ATOM 603 O O . THR A 1 80 ? 19.688 -3.069 -10.486 1.00 78.69 80 THR A O 1
ATOM 606 N N . SER A 1 81 ? 18.546 -1.290 -9.733 1.00 75.00 81 SER A N 1
ATOM 607 C CA . SER A 1 81 ? 19.485 -0.273 -10.215 1.00 75.00 81 SER A CA 1
ATOM 608 C C . SER A 1 81 ? 20.873 -0.440 -9.598 1.00 75.00 81 SER A C 1
ATOM 610 O O . SER A 1 81 ? 21.866 -0.251 -10.294 1.00 75.00 81 SER A O 1
ATOM 612 N N . ALA A 1 82 ? 20.962 -0.832 -8.324 1.00 65.81 82 ALA A N 1
ATOM 613 C CA . ALA A 1 82 ? 22.230 -1.128 -7.664 1.00 65.81 82 ALA A CA 1
ATOM 614 C C . ALA A 1 82 ? 22.903 -2.387 -8.239 1.00 65.81 82 ALA A C 1
ATOM 616 O O . ALA A 1 82 ? 24.116 -2.395 -8.434 1.00 65.81 82 ALA A O 1
ATOM 617 N N . THR A 1 83 ? 22.131 -3.428 -8.571 1.00 64.00 83 THR A N 1
ATOM 618 C CA . THR A 1 83 ? 22.653 -4.675 -9.154 1.00 64.00 83 THR A CA 1
ATOM 619 C C . THR A 1 83 ? 23.055 -4.520 -10.626 1.00 64.00 83 THR A C 1
ATOM 621 O O . THR A 1 83 ? 24.073 -5.065 -11.043 1.00 64.00 83 THR A O 1
ATOM 624 N N . THR A 1 84 ? 22.300 -3.762 -11.428 1.00 59.19 84 THR A N 1
ATOM 625 C CA . THR A 1 84 ? 22.566 -3.572 -12.871 1.00 59.19 84 THR A CA 1
ATOM 626 C C . THR A 1 84 ? 23.414 -2.336 -13.188 1.00 59.19 84 THR A C 1
ATOM 628 O O . THR A 1 84 ? 23.811 -2.122 -14.334 1.00 59.19 84 THR A O 1
ATOM 631 N N . GLY A 1 85 ? 23.650 -1.479 -12.197 1.00 53.44 85 GLY A N 1
ATOM 632 C CA . GLY A 1 85 ? 24.298 -0.173 -12.323 1.00 53.44 85 GLY A CA 1
ATOM 633 C C . GLY A 1 85 ? 25.825 -0.193 -12.305 1.00 53.44 85 GLY A C 1
ATOM 634 O O . GLY A 1 85 ? 26.414 0.855 -12.049 1.00 53.44 85 GLY A O 1
ATOM 635 N N . ILE A 1 86 ? 26.476 -1.333 -12.576 1.00 54.47 86 ILE A N 1
ATOM 636 C CA . ILE A 1 86 ? 27.936 -1.386 -12.749 1.00 54.47 86 ILE A CA 1
ATOM 637 C C . ILE A 1 86 ? 28.311 -0.398 -13.864 1.00 54.47 86 ILE A C 1
ATOM 639 O O . ILE A 1 86 ? 27.830 -0.487 -14.997 1.00 54.47 86 ILE A O 1
ATOM 643 N N . SER A 1 87 ? 29.108 0.609 -13.514 1.00 52.69 87 SER A N 1
ATOM 644 C CA . SER A 1 87 ? 29.501 1.686 -14.414 1.00 52.69 87 SER A CA 1
ATOM 645 C C . SER A 1 87 ? 30.529 1.172 -15.425 1.00 52.69 87 SER A C 1
ATOM 647 O O . SER A 1 87 ? 31.617 0.736 -15.066 1.00 52.69 87 SER A O 1
ATOM 649 N N . PHE A 1 88 ? 30.179 1.223 -16.711 1.00 49.62 88 PHE A N 1
ATOM 650 C CA . PHE A 1 88 ? 31.088 0.891 -17.807 1.00 49.62 88 PHE A CA 1
ATOM 651 C C . PHE A 1 88 ? 31.753 2.173 -18.319 1.00 49.62 88 PHE A C 1
ATOM 653 O O . PHE A 1 88 ? 31.072 3.116 -18.722 1.00 49.62 88 PHE A O 1
ATOM 660 N N . GLN A 1 89 ? 33.086 2.214 -18.297 1.00 43.44 89 GLN A N 1
ATOM 661 C CA . GLN A 1 89 ? 33.884 3.302 -18.861 1.00 43.44 89 GLN A CA 1
ATOM 662 C C . GLN A 1 89 ? 34.316 2.916 -20.281 1.00 43.44 89 GLN A C 1
ATOM 664 O O . GLN A 1 89 ? 35.071 1.965 -20.459 1.00 43.44 89 GLN A O 1
ATOM 669 N N . SER A 1 90 ? 33.851 3.648 -21.296 1.00 42.38 90 SER A N 1
ATOM 670 C CA . SER A 1 90 ? 34.347 3.523 -22.671 1.00 42.38 90 SER A CA 1
ATOM 671 C C . SER A 1 90 ? 34.610 4.905 -23.267 1.00 42.38 90 SER A C 1
ATOM 673 O O . SER A 1 90 ? 33.686 5.704 -23.429 1.00 42.38 90 SER A O 1
ATOM 675 N N . GLY A 1 91 ? 35.887 5.164 -23.568 1.00 61.59 91 GLY A N 1
ATOM 676 C CA . GLY A 1 91 ? 36.380 6.207 -24.474 1.00 61.59 91 GLY A CA 1
ATOM 677 C C . GLY A 1 91 ? 36.123 7.662 -24.076 1.00 61.59 91 GLY A C 1
ATOM 678 O O . GLY A 1 91 ? 37.063 8.360 -23.723 1.00 61.59 91 GLY A O 1
ATOM 679 N N . ASP A 1 92 ? 34.874 8.122 -24.170 1.00 63.12 92 ASP A N 1
ATOM 680 C CA . ASP A 1 92 ? 34.524 9.556 -24.158 1.00 63.12 92 ASP A CA 1
ATOM 681 C C . ASP A 1 92 ? 33.131 9.870 -23.557 1.00 63.12 92 ASP A C 1
ATOM 683 O O . ASP A 1 92 ? 32.780 11.024 -23.332 1.00 63.12 92 ASP A O 1
ATOM 687 N N . LYS A 1 93 ? 32.306 8.861 -23.225 1.00 52.62 93 LYS A N 1
ATOM 688 C CA . LYS A 1 93 ? 30.973 9.086 -22.630 1.00 52.62 93 LYS A CA 1
ATOM 689 C C . LYS A 1 93 ? 30.823 8.367 -21.299 1.00 52.62 93 LYS A C 1
ATOM 691 O O . LYS A 1 93 ? 30.711 7.145 -21.241 1.00 52.62 93 LYS A O 1
ATOM 696 N N . ARG A 1 94 ? 30.761 9.144 -20.217 1.00 53.72 94 ARG A N 1
ATOM 697 C CA . ARG A 1 94 ? 30.400 8.650 -18.885 1.00 53.72 94 ARG A CA 1
ATOM 698 C C . ARG A 1 94 ? 28.887 8.770 -18.700 1.00 53.72 94 ARG A C 1
ATOM 700 O O . ARG A 1 94 ? 28.375 9.866 -18.500 1.00 53.72 94 ARG A O 1
ATOM 707 N N . VAL A 1 95 ? 28.172 7.647 -18.744 1.00 57.06 95 VAL A N 1
ATOM 708 C CA . VAL A 1 95 ? 26.781 7.583 -18.265 1.00 57.06 95 VAL A CA 1
ATOM 709 C C . VAL A 1 95 ? 26.824 7.168 -16.803 1.00 57.06 95 VAL A C 1
ATOM 711 O O . VAL A 1 95 ? 27.042 6.001 -16.478 1.00 57.06 95 VAL A O 1
ATOM 714 N N . ASP A 1 96 ? 26.668 8.145 -15.913 1.00 59.69 96 ASP A N 1
ATOM 715 C CA . ASP A 1 96 ? 26.688 7.904 -14.475 1.00 59.69 96 ASP A CA 1
ATOM 716 C C . ASP A 1 96 ? 25.334 7.357 -13.997 1.00 59.69 96 ASP A C 1
ATOM 718 O O . ASP A 1 96 ? 24.409 8.104 -13.674 1.00 59.69 96 ASP A O 1
ATOM 722 N N . LYS A 1 97 ? 25.210 6.026 -13.974 1.00 59.06 97 LYS A N 1
ATOM 723 C CA . LYS A 1 97 ? 24.014 5.324 -13.479 1.00 59.06 97 LYS A CA 1
ATOM 724 C C . LYS A 1 97 ? 23.863 5.384 -11.951 1.00 59.06 97 LYS A C 1
ATOM 726 O O . LYS A 1 97 ? 22.817 4.994 -11.439 1.00 59.06 97 LYS A O 1
ATOM 731 N N . THR A 1 98 ? 24.844 5.929 -11.225 1.00 61.94 98 THR A N 1
ATOM 732 C CA . THR A 1 98 ? 24.794 6.094 -9.759 1.00 61.94 98 THR A CA 1
ATOM 733 C C . THR A 1 98 ? 23.664 7.036 -9.336 1.00 61.94 98 THR A C 1
ATOM 735 O O . THR A 1 98 ? 23.041 6.826 -8.299 1.00 61.94 98 THR A O 1
ATOM 738 N N . LYS A 1 99 ? 23.326 8.022 -10.182 1.00 68.94 99 LYS A N 1
ATOM 739 C CA . LYS A 1 99 ? 22.240 8.986 -9.929 1.00 68.94 99 LYS A CA 1
ATOM 740 C C . LYS A 1 99 ? 20.847 8.350 -9.889 1.00 68.94 99 LYS A C 1
ATOM 742 O O . LYS A 1 99 ? 19.974 8.828 -9.174 1.00 68.94 99 LYS A O 1
ATOM 747 N N . ALA A 1 100 ? 20.632 7.270 -10.642 1.00 67.31 100 ALA A N 1
ATOM 748 C CA . ALA A 1 100 ? 19.368 6.538 -10.588 1.00 67.31 100 ALA A CA 1
ATOM 749 C C . ALA A 1 100 ? 19.216 5.817 -9.240 1.00 67.31 100 ALA A C 1
ATOM 751 O O . ALA A 1 100 ? 18.147 5.848 -8.641 1.00 67.31 100 ALA A O 1
ATOM 752 N N . VAL A 1 101 ? 20.297 5.218 -8.724 1.00 71.12 101 VAL A N 1
ATOM 753 C CA . VAL A 1 101 ? 20.291 4.550 -7.412 1.00 71.12 101 VAL A CA 1
ATOM 754 C C . VAL A 1 101 ? 20.012 5.546 -6.285 1.00 71.12 101 VAL A C 1
ATOM 756 O O . VAL A 1 101 ? 19.214 5.233 -5.403 1.00 71.12 101 VAL A O 1
ATOM 759 N N . SER A 1 102 ? 20.631 6.733 -6.317 1.00 75.31 102 SER A N 1
ATOM 760 C CA . SER A 1 102 ? 20.393 7.772 -5.306 1.00 75.31 102 SER A CA 1
ATOM 761 C C . SER A 1 102 ? 18.966 8.319 -5.368 1.00 75.31 102 SER A C 1
ATOM 763 O O . SER A 1 102 ? 18.317 8.406 -4.335 1.00 75.31 102 SER A O 1
ATOM 765 N N . SER A 1 103 ? 18.433 8.574 -6.566 1.00 83.62 103 SER A N 1
ATOM 766 C CA . SER A 1 103 ? 17.060 9.069 -6.735 1.00 83.62 103 SER A CA 1
ATOM 767 C C . SER A 1 103 ? 16.005 8.086 -6.208 1.00 83.62 103 SER A C 1
ATOM 769 O O . SER A 1 103 ? 15.082 8.492 -5.506 1.00 83.62 103 SER A O 1
ATOM 771 N N . TRP A 1 104 ? 16.163 6.782 -6.465 1.00 86.50 104 TRP A N 1
ATOM 772 C CA . TRP A 1 104 ? 15.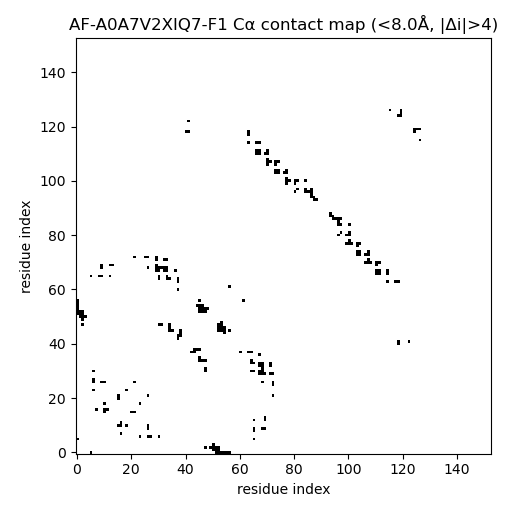257 5.775 -5.901 1.00 86.50 104 TRP A CA 1
ATOM 773 C C . TRP A 1 104 ? 15.395 5.628 -4.385 1.00 86.50 104 TRP A C 1
ATOM 775 O O . TRP A 1 104 ? 14.417 5.290 -3.724 1.00 86.50 104 TRP A O 1
ATOM 785 N N . ALA A 1 105 ? 16.589 5.854 -3.830 1.00 86.44 105 ALA A N 1
ATOM 786 C CA . ALA A 1 105 ? 16.793 5.845 -2.386 1.00 86.44 105 ALA A CA 1
ATOM 787 C C . ALA A 1 105 ? 16.092 7.030 -1.710 1.00 86.44 105 ALA A C 1
ATOM 789 O O . ALA A 1 105 ? 15.356 6.817 -0.755 1.00 86.44 105 ALA A O 1
ATOM 790 N N . GLU A 1 106 ? 16.237 8.237 -2.257 1.00 90.31 106 GLU A N 1
ATOM 791 C CA . GLU A 1 106 ? 15.570 9.443 -1.751 1.00 90.31 106 GLU A CA 1
ATOM 792 C C . GLU A 1 106 ? 14.043 9.306 -1.787 1.00 90.31 106 GLU A C 1
ATOM 794 O O . GLU A 1 106 ? 13.375 9.585 -0.792 1.00 90.31 106 GLU A O 1
ATOM 799 N N . LEU A 1 107 ? 13.484 8.811 -2.899 1.00 91.88 107 LEU A N 1
ATOM 800 C CA . LEU A 1 107 ? 12.047 8.546 -3.000 1.00 91.88 107 LEU A CA 1
ATOM 801 C C . LEU A 1 107 ? 11.596 7.493 -1.977 1.00 91.88 107 LEU A C 1
ATOM 803 O O . LEU A 1 107 ? 10.576 7.669 -1.316 1.00 91.88 107 LEU A O 1
ATOM 807 N N . TRP A 1 108 ? 12.356 6.406 -1.829 1.00 93.75 108 TRP A N 1
ATOM 808 C CA . TRP A 1 108 ? 12.061 5.350 -0.860 1.00 93.75 108 TRP A CA 1
ATOM 809 C C . TRP A 1 108 ? 12.030 5.880 0.580 1.00 93.75 108 TRP A C 1
ATOM 811 O O . TRP A 1 108 ? 11.087 5.585 1.317 1.00 93.75 108 TRP A O 1
ATOM 821 N N . ASP A 1 109 ? 13.022 6.686 0.963 1.00 93.69 109 ASP A N 1
ATOM 822 C CA . ASP A 1 109 ? 13.101 7.303 2.289 1.00 93.69 109 ASP A CA 1
ATOM 823 C C . ASP A 1 109 ? 11.930 8.266 2.529 1.00 93.69 109 ASP A C 1
ATOM 825 O O . ASP A 1 109 ? 11.295 8.207 3.586 1.00 93.69 109 ASP A O 1
ATOM 829 N N . ALA A 1 110 ? 11.598 9.099 1.538 1.00 95.69 110 ALA A N 1
ATOM 830 C CA . ALA A 1 110 ? 10.493 10.051 1.615 1.00 95.69 110 ALA A CA 1
ATOM 831 C C . ALA A 1 110 ? 9.132 9.356 1.786 1.00 95.69 110 ALA A C 1
ATOM 833 O O . ALA A 1 110 ? 8.352 9.737 2.660 1.00 95.69 110 ALA A O 1
ATOM 834 N N . LEU A 1 111 ? 8.862 8.297 1.013 1.00 97.25 111 LEU A N 1
ATOM 835 C CA . LEU A 1 111 ? 7.613 7.533 1.112 1.00 97.25 111 LEU A CA 1
ATOM 836 C C . LEU A 1 111 ? 7.468 6.876 2.491 1.00 97.25 111 LEU A C 1
ATOM 838 O O . LEU A 1 111 ? 6.401 6.936 3.104 1.00 97.25 111 LEU A O 1
ATOM 842 N N . TRP A 1 112 ? 8.545 6.295 3.031 1.00 97.12 112 TRP A N 1
ATOM 843 C CA . TRP A 1 112 ? 8.501 5.727 4.379 1.00 97.12 112 TRP A CA 1
ATOM 844 C C . TRP A 1 112 ? 8.399 6.782 5.477 1.00 97.12 112 TRP A C 1
ATOM 846 O O . TRP A 1 112 ? 7.802 6.511 6.518 1.00 97.12 112 TRP A O 1
ATOM 856 N N . GLN A 1 113 ? 8.965 7.971 5.277 1.00 96.62 113 GLN A N 1
ATOM 857 C CA . GLN A 1 113 ? 8.777 9.084 6.201 1.00 96.62 113 GLN A CA 1
ATOM 858 C C . GLN A 1 113 ? 7.310 9.511 6.247 1.00 96.62 113 GLN A C 1
ATOM 860 O O . GLN A 1 113 ? 6.750 9.596 7.337 1.00 96.62 113 GLN A O 1
ATOM 865 N N . GLN A 1 114 ? 6.677 9.692 5.087 1.00 96.69 114 GLN A N 1
ATOM 866 C CA . GLN A 1 114 ? 5.255 10.016 4.998 1.00 96.69 114 GLN A CA 1
ATOM 867 C C . GLN A 1 114 ? 4.386 8.931 5.650 1.00 96.69 114 GLN A C 1
ATOM 869 O O . GLN A 1 114 ? 3.495 9.249 6.434 1.00 96.69 114 GLN A O 1
ATOM 874 N N . TYR A 1 115 ? 4.691 7.653 5.402 1.00 97.06 115 TYR A N 1
ATOM 875 C CA . TYR A 1 115 ? 3.971 6.528 6.002 1.00 97.06 115 TYR A CA 1
ATOM 876 C C . TYR A 1 115 ? 4.023 6.577 7.530 1.00 97.06 115 TYR A C 1
ATOM 878 O O . TYR A 1 115 ? 2.998 6.460 8.197 1.00 97.06 115 TYR A O 1
ATOM 886 N N . ARG A 1 116 ? 5.212 6.801 8.097 1.00 95.06 116 ARG A N 1
ATOM 887 C CA . ARG A 1 116 ? 5.394 6.869 9.553 1.00 95.06 116 ARG A CA 1
ATOM 888 C C . ARG A 1 116 ? 4.669 8.067 10.162 1.00 95.06 116 ARG A C 1
ATOM 890 O O . ARG A 1 116 ? 4.077 7.929 11.226 1.00 95.06 116 ARG A O 1
ATOM 897 N N . SER A 1 117 ? 4.645 9.207 9.471 1.00 94.44 117 SER A N 1
ATOM 898 C CA . SER A 1 117 ? 3.853 10.368 9.891 1.00 94.44 117 SER A CA 1
ATOM 899 C C . SER A 1 117 ? 2.349 10.081 9.921 1.00 94.44 117 SER A C 1
ATOM 901 O O . SER A 1 117 ? 1.685 10.485 10.872 1.00 94.44 117 SER A O 1
ATOM 903 N N . LEU A 1 118 ? 1.813 9.361 8.930 1.00 94.44 118 LEU A N 1
ATOM 904 C CA . LEU A 1 118 ? 0.396 8.979 8.900 1.00 94.44 118 LEU A CA 1
ATOM 905 C C . LEU A 1 118 ? 0.046 7.955 9.985 1.00 94.44 118 LEU A C 1
ATOM 907 O O . LEU A 1 118 ? -0.971 8.107 10.655 1.00 94.44 118 LEU A O 1
ATOM 911 N N . ILE A 1 119 ? 0.904 6.955 10.214 1.00 94.88 119 ILE A N 1
ATOM 912 C CA . ILE A 1 119 ? 0.728 6.012 11.329 1.00 94.88 119 ILE A CA 1
ATOM 913 C C . ILE A 1 119 ? 0.668 6.764 12.658 1.00 94.88 119 ILE A C 1
ATOM 915 O O . ILE A 1 119 ? -0.276 6.561 13.414 1.00 94.88 119 ILE A O 1
ATOM 919 N N . ALA A 1 120 ? 1.616 7.671 12.910 1.00 92.56 120 ALA A N 1
ATOM 920 C CA . ALA A 1 120 ? 1.645 8.462 14.138 1.00 92.56 120 ALA A CA 1
ATOM 921 C C . ALA A 1 120 ? 0.383 9.322 14.317 1.00 92.56 120 ALA A C 1
ATOM 923 O O . ALA A 1 120 ? -0.138 9.445 15.424 1.00 92.56 120 ALA A O 1
ATOM 924 N N . ALA A 1 121 ? -0.136 9.892 13.225 1.00 91.62 121 ALA A N 1
ATOM 925 C CA . ALA A 1 121 ? -1.379 10.656 13.250 1.00 91.62 121 ALA A CA 1
ATOM 926 C C . ALA A 1 121 ? -2.600 9.785 13.601 1.00 91.62 121 ALA A C 1
ATOM 928 O O . ALA A 1 121 ? -3.479 10.243 14.328 1.00 91.62 121 ALA A O 1
ATOM 929 N N . LEU A 1 122 ? -2.645 8.538 13.122 1.00 92.06 122 LEU A N 1
ATOM 930 C CA . LEU A 1 122 ? -3.763 7.616 13.346 1.00 92.06 122 LEU A CA 1
ATOM 931 C C . LEU A 1 122 ? -3.723 6.939 14.719 1.00 92.06 122 LEU A C 1
ATOM 933 O O . LEU A 1 122 ? -4.767 6.747 15.340 1.00 92.06 122 LEU A O 1
ATOM 937 N N . THR A 1 123 ? -2.541 6.562 15.206 1.00 89.56 123 THR A N 1
ATOM 938 C CA . THR A 1 123 ? -2.395 5.877 16.501 1.00 89.56 123 THR A CA 1
ATOM 939 C C . THR A 1 123 ? -2.245 6.847 17.670 1.00 89.56 123 THR A C 1
ATOM 941 O O . THR A 1 123 ? -2.442 6.455 18.818 1.00 89.56 123 THR A O 1
ATOM 944 N N . GLY A 1 124 ? -1.883 8.105 17.401 1.00 80.75 124 GLY A N 1
ATOM 945 C CA . GLY A 1 124 ? -1.485 9.071 18.424 1.00 80.75 124 GLY A CA 1
ATOM 946 C C . GLY A 1 124 ? -0.110 8.779 19.038 1.00 80.75 124 GLY A C 1
ATOM 947 O O . GLY A 1 124 ? 0.301 9.477 19.966 1.00 80.75 124 GLY A O 1
ATOM 948 N N . GLU A 1 125 ? 0.611 7.770 18.539 1.00 68.00 125 GLU A N 1
ATOM 949 C CA . GLU A 1 125 ? 1.964 7.436 18.978 1.00 68.00 125 GLU A CA 1
ATOM 950 C C . GLU A 1 125 ? 2.981 8.236 18.157 1.00 68.00 125 GLU A C 1
ATOM 952 O O . GLU A 1 125 ? 3.132 8.037 16.953 1.00 68.00 125 GLU A O 1
ATOM 957 N N . VAL A 1 126 ? 3.713 9.142 18.806 1.00 58.19 126 VAL A N 1
ATOM 958 C CA . VAL A 1 126 ? 4.894 9.766 18.199 1.00 58.19 126 VAL A CA 1
ATOM 959 C C . VAL A 1 126 ? 6.049 8.782 18.350 1.00 58.19 126 VAL A C 1
ATOM 961 O O . VAL A 1 126 ? 6.449 8.470 19.469 1.00 58.19 126 VAL A O 1
ATOM 964 N N . ASP A 1 127 ? 6.556 8.272 17.232 1.00 54.38 127 ASP A N 1
ATOM 965 C CA . ASP A 1 127 ? 7.613 7.260 17.225 1.00 54.38 127 ASP A CA 1
ATOM 966 C C . ASP A 1 127 ? 8.933 7.858 17.759 1.00 54.38 127 ASP A C 1
ATOM 968 O O . ASP A 1 127 ? 9.593 8.670 17.100 1.00 54.38 127 ASP A O 1
ATOM 972 N N .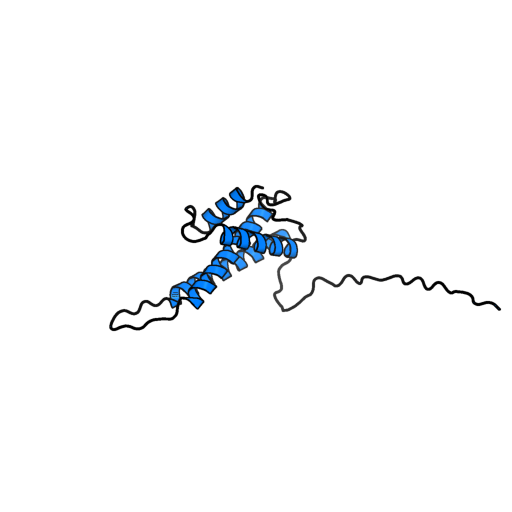 ASP A 1 128 ? 9.302 7.485 18.988 1.00 50.41 128 ASP A N 1
ATOM 973 C CA . ASP A 1 128 ? 10.650 7.654 19.530 1.00 50.41 128 ASP A CA 1
ATOM 974 C C . ASP A 1 128 ? 11.510 6.522 18.952 1.00 50.41 128 ASP A C 1
ATOM 976 O O . ASP A 1 128 ? 11.553 5.410 19.476 1.00 50.41 128 ASP A O 1
ATOM 980 N N . TYR A 1 129 ? 12.173 6.790 17.823 1.00 53.22 129 TYR A N 1
ATOM 981 C CA . TYR A 1 129 ? 13.014 5.833 17.086 1.00 53.22 129 TYR A CA 1
ATOM 982 C C . TYR A 1 129 ? 14.288 5.374 17.830 1.00 53.22 129 TYR A C 1
ATOM 984 O O . TYR A 1 129 ? 15.261 4.931 17.205 1.00 53.22 129 TYR A O 1
ATOM 992 N N . SER A 1 130 ? 14.328 5.434 19.158 1.00 46.12 130 SER A N 1
ATOM 993 C CA . SER A 1 130 ? 15.375 4.801 19.949 1.00 46.12 130 SER A CA 1
ATOM 994 C C . SER A 1 130 ? 15.148 3.280 20.008 1.00 46.12 130 SER A C 1
ATOM 996 O O . SER A 1 130 ? 14.452 2.747 20.858 1.00 46.12 130 SER A O 1
ATOM 998 N N . ILE A 1 131 ? 15.730 2.585 19.022 1.00 52.31 131 ILE A N 1
ATOM 999 C CA . ILE A 1 131 ? 16.200 1.184 19.038 1.00 52.31 131 ILE A CA 1
ATOM 1000 C C . ILE A 1 131 ? 15.454 0.258 20.029 1.00 52.31 131 ILE A C 1
ATOM 1002 O O . ILE A 1 131 ? 15.772 0.211 21.211 1.00 52.31 131 ILE A O 1
ATOM 1006 N N . LEU A 1 132 ? 14.576 -0.603 19.495 1.00 52.38 132 LEU A N 1
ATOM 1007 C CA . LEU A 1 132 ? 14.072 -1.819 20.158 1.00 52.38 132 LEU A CA 1
ATOM 1008 C C . LEU A 1 132 ? 13.248 -1.599 21.441 1.00 52.38 132 LEU A C 1
ATOM 1010 O O . LEU A 1 132 ? 13.621 -2.099 22.500 1.00 52.38 132 LEU A O 1
ATOM 1014 N N . THR A 1 133 ? 12.058 -1.003 21.340 1.00 48.53 133 THR A N 1
ATOM 1015 C CA . THR A 1 133 ? 11.018 -1.265 22.352 1.00 48.53 133 THR A CA 1
ATOM 1016 C C . THR A 1 133 ? 10.091 -2.364 21.826 1.00 48.53 133 THR A C 1
ATOM 1018 O O . THR A 1 133 ? 9.304 -2.110 20.912 1.00 48.53 133 THR A O 1
ATOM 1021 N N . PRO A 1 134 ? 10.171 -3.614 22.325 1.00 46.25 134 PRO A N 1
ATOM 1022 C CA . PRO A 1 134 ? 9.164 -4.617 22.014 1.00 46.25 134 PRO A CA 1
ATOM 1023 C C . PRO A 1 134 ? 7.814 -4.103 22.521 1.00 46.25 134 PRO A C 1
ATOM 1025 O O . PRO A 1 134 ? 7.705 -3.743 23.695 1.00 46.25 134 PRO A O 1
ATOM 1028 N N . LYS A 1 135 ? 6.784 -4.090 21.661 1.00 53.25 135 LYS A N 1
ATOM 1029 C CA . LYS A 1 135 ? 5.392 -3.952 22.119 1.00 53.25 135 LYS A CA 1
ATOM 1030 C C . LYS A 1 135 ? 5.186 -5.019 23.207 1.00 53.25 135 LYS A C 1
ATOM 1032 O O . LYS A 1 135 ? 5.475 -6.190 22.966 1.00 53.25 135 LYS A O 1
ATOM 1037 N N . GLY A 1 136 ? 4.851 -4.568 24.419 1.00 48.38 136 GLY A N 1
ATOM 1038 C CA . GLY A 1 136 ? 5.124 -5.267 25.678 1.00 48.38 136 GLY A CA 1
ATOM 1039 C C . GLY A 1 136 ? 4.772 -6.763 25.681 1.00 48.38 136 GLY A C 1
ATOM 1040 O O . GLY A 1 136 ? 3.732 -7.152 25.149 1.00 48.38 136 GLY A O 1
ATOM 1041 N N . PRO A 1 137 ? 5.608 -7.628 26.285 1.00 47.97 137 PRO A N 1
ATOM 1042 C CA . PRO A 1 13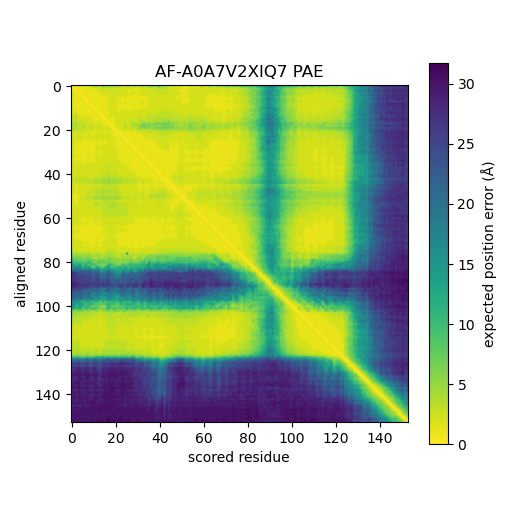7 ? 5.262 -9.031 26.434 1.00 47.97 137 PRO A CA 1
ATOM 1043 C C . PRO A 1 137 ? 4.039 -9.136 27.349 1.00 47.97 137 PRO A C 1
ATOM 1045 O O . PRO A 1 137 ? 4.119 -8.820 28.533 1.00 47.97 137 PRO A O 1
ATOM 1048 N N . HIS A 1 138 ? 2.906 -9.596 26.819 1.00 46.22 138 HIS A N 1
ATOM 1049 C CA . HIS A 1 138 ? 1.851 -10.147 27.659 1.00 46.22 138 HIS A CA 1
ATOM 1050 C C . HIS A 1 138 ? 2.364 -11.490 28.192 1.00 46.22 138 HIS A C 1
ATOM 1052 O O . HIS A 1 138 ? 2.550 -12.412 27.391 1.00 46.22 138 HIS A O 1
ATOM 1058 N N . PRO A 1 139 ? 2.647 -11.634 29.500 1.00 52.59 139 PRO A N 1
ATOM 1059 C CA . PRO A 1 139 ? 3.014 -12.932 30.032 1.00 52.59 139 PRO A CA 1
ATOM 1060 C C . PRO A 1 139 ? 1.822 -13.871 29.845 1.00 52.59 139 PRO A C 1
ATOM 1062 O O . PRO A 1 139 ? 0.742 -13.652 30.392 1.00 52.59 139 PRO A O 1
ATOM 1065 N N . VAL A 1 140 ? 2.018 -14.921 29.051 1.00 56.69 140 VAL A N 1
ATOM 1066 C CA . VAL A 1 140 ? 1.111 -16.066 29.027 1.00 56.69 140 VAL A CA 1
ATOM 1067 C C . VAL A 1 140 ? 1.357 -16.820 30.330 1.00 56.69 140 VAL A C 1
ATOM 1069 O O . VAL A 1 140 ? 2.296 -17.607 30.438 1.00 56.69 140 VAL A O 1
ATOM 1072 N N . ILE A 1 141 ? 0.567 -16.510 31.358 1.00 56.16 141 ILE A N 1
ATOM 1073 C CA . ILE A 1 141 ? 0.582 -17.253 32.617 1.00 56.16 141 ILE A CA 1
ATOM 1074 C C . ILE A 1 141 ? -0.133 -18.579 32.349 1.00 56.16 141 ILE A C 1
ATOM 1076 O O . ILE A 1 141 ? -1.352 -18.612 32.204 1.00 56.16 141 ILE A O 1
ATOM 1080 N N . TYR A 1 142 ? 0.625 -19.671 32.253 1.00 51.06 142 TYR A N 1
ATOM 1081 C CA . TYR A 1 142 ? 0.046 -21.007 32.340 1.00 51.06 142 TYR A CA 1
ATOM 1082 C C . TYR A 1 142 ? -0.262 -21.289 33.809 1.00 51.06 142 TYR A C 1
ATOM 1084 O O . TYR A 1 142 ? 0.648 -21.422 34.627 1.00 51.06 142 TYR A O 1
ATOM 1092 N N . GLU A 1 143 ? -1.546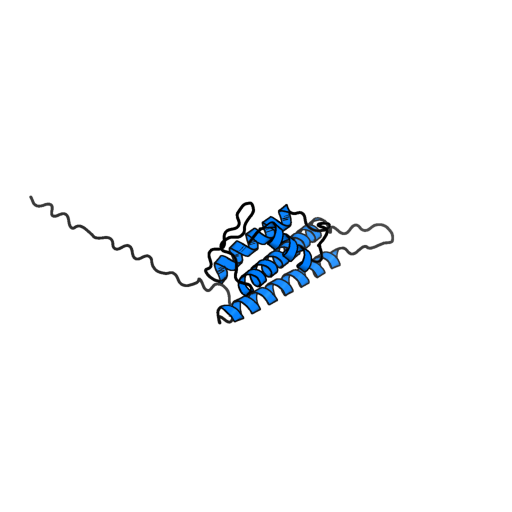 -21.365 34.150 1.00 49.19 143 GLU A N 1
ATOM 1093 C CA . GLU A 1 143 ? -1.990 -21.867 35.445 1.00 49.19 143 GLU A CA 1
ATOM 1094 C C . GLU A 1 143 ? -1.803 -23.390 35.441 1.00 49.19 143 GLU A C 1
ATOM 1096 O O . GLU A 1 143 ? -2.643 -24.156 34.971 1.00 49.19 143 GLU A O 1
ATOM 1101 N N . GLN A 1 144 ? -0.627 -23.840 35.877 1.00 49.66 144 GLN A N 1
ATOM 1102 C CA . GLN A 1 144 ? -0.373 -25.256 36.090 1.00 49.66 144 GLN A CA 1
ATOM 1103 C C . GLN A 1 144 ? -1.097 -25.656 37.380 1.00 49.66 144 GLN A C 1
ATOM 1105 O O . GLN A 1 144 ? -0.562 -25.501 38.476 1.00 49.66 144 GLN A O 1
ATOM 1110 N N . ALA A 1 145 ? -2.335 -26.137 37.253 1.00 50.69 145 ALA A N 1
ATOM 1111 C CA . ALA A 1 145 ? -3.027 -26.802 38.345 1.00 50.69 145 ALA A CA 1
ATOM 1112 C C . ALA A 1 145 ? -2.215 -28.047 38.728 1.00 50.69 145 ALA A C 1
ATOM 1114 O O . ALA A 1 145 ? -2.256 -29.070 38.045 1.00 50.69 145 ALA A O 1
ATOM 1115 N N . SER A 1 146 ? -1.419 -27.950 39.792 1.00 51.25 146 SER A N 1
ATOM 1116 C CA . SER A 1 146 ? -0.819 -29.122 40.410 1.00 51.25 146 SER A CA 1
ATOM 1117 C C . SER A 1 146 ? -1.934 -29.872 41.130 1.00 51.25 146 SER A C 1
ATOM 1119 O O . SER A 1 146 ? -2.293 -29.544 42.263 1.00 51.25 146 SER A O 1
ATOM 1121 N N . GLU A 1 147 ? -2.513 -30.852 40.448 1.00 51.66 147 GLU A N 1
ATOM 1122 C CA . GLU A 1 147 ? -3.300 -31.898 41.081 1.00 51.66 147 GLU A CA 1
ATOM 1123 C C . GLU A 1 147 ? -2.363 -32.651 42.034 1.00 51.66 147 GLU A C 1
ATOM 1125 O O . GLU A 1 147 ? -1.449 -33.367 41.624 1.00 51.66 147 GLU A O 1
ATOM 1130 N N . ALA A 1 148 ? -2.511 -32.384 43.331 1.00 56.19 148 ALA A N 1
ATOM 1131 C CA . ALA A 1 148 ? -1.854 -33.163 44.361 1.00 56.19 148 ALA A CA 1
ATOM 1132 C C . ALA A 1 148 ? -2.522 -34.540 44.382 1.00 56.19 148 ALA A C 1
ATOM 1134 O O . ALA A 1 148 ? -3.595 -34.684 44.962 1.00 56.19 148 ALA A O 1
ATOM 1135 N N . ASP A 1 149 ? -1.905 -35.524 43.728 1.00 54.12 149 ASP A N 1
ATOM 1136 C CA . ASP A 1 149 ? -2.340 -36.917 43.789 1.00 54.12 149 ASP A CA 1
ATOM 1137 C C . ASP A 1 149 ? -1.941 -37.519 45.153 1.00 54.12 149 ASP A C 1
ATOM 1139 O O . ASP A 1 149 ? -0.745 -37.636 45.464 1.00 54.12 149 ASP A O 1
ATOM 1143 N N . PRO A 1 150 ? -2.914 -37.852 46.020 1.00 53.34 150 PRO A N 1
ATOM 1144 C CA . PRO A 1 150 ? -2.656 -38.388 47.339 1.00 53.34 150 PRO A CA 1
ATOM 1145 C C . PRO A 1 150 ? -2.418 -39.894 47.229 1.00 53.34 150 PRO A C 1
ATOM 1147 O O . PRO A 1 150 ? -3.336 -40.692 47.425 1.00 53.34 150 PRO A O 1
ATOM 1150 N N . TRP A 1 151 ? -1.167 -40.303 47.009 1.00 50.03 151 TRP A N 1
ATOM 1151 C CA . TRP A 1 151 ? -0.754 -41.688 47.248 1.00 50.03 151 TRP A CA 1
ATOM 1152 C C . TRP A 1 151 ? -0.777 -41.984 48.753 1.00 50.03 151 TRP A C 1
ATOM 1154 O O . TRP A 1 151 ? 0.227 -41.944 49.461 1.00 50.03 151 TRP A O 1
ATOM 1164 N N . LYS A 1 152 ? -1.992 -42.255 49.236 1.00 47.25 152 LYS A N 1
ATOM 1165 C CA . LYS A 1 152 ? -2.289 -43.074 50.403 1.00 47.25 152 LYS A CA 1
ATOM 1166 C C . LYS A 1 152 ? -2.120 -44.545 50.013 1.00 47.25 152 LYS A C 1
ATOM 1168 O O . LYS A 1 152 ? -2.964 -45.063 49.287 1.00 47.25 152 LYS A O 1
ATOM 1173 N N . SER A 1 153 ? -1.108 -45.206 50.569 1.00 49.72 1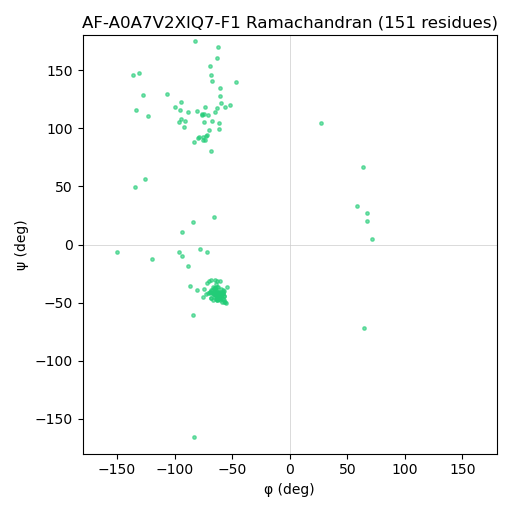53 SER A N 1
ATOM 1174 C CA . SER A 1 153 ? -1.232 -46.443 51.369 1.00 49.72 153 SER A CA 1
ATOM 1175 C C . SER A 1 153 ? 0.136 -46.867 51.881 1.00 49.72 153 SER A C 1
ATOM 1177 O O . SER A 1 153 ? 1.013 -47.101 51.020 1.00 49.72 153 SER A O 1
#